Protein AF-A0A1I5G649-F1 (afdb_monomer_lite)

Organism: Paracoccus pantotrophus (NCBI:txid82367)

Secondary structure (DSSP, 8-state):
--PPP---GGGBT-GGGTT--EEEEEEEEEB-TTSSEEEEEEEEE-TTT---S-SEEEEEEESSSSPPEEEE--TTS-HHHHHHHTTB-

pLDDT: mean 88.95, std 12.2, range [34.75, 97.38]

Sequence (89 aa):
MYLPPIIHDALIDSAETKGYVPGAIESVMRFGPHSRWRAGVIADCSAKRSQALATRCALLIPRKGRRTLKLAVHPALPADVIKSMLNAI

Radius of gyration: 12.49 Å; chains: 1; bounding box: 24×32×34 Å

Foldseek 3Di:
DDDLPQPDPCQKQHQQCVQFDFDDFPDKFDADPPAQFHIWTKGATDPVRGPGNQRIWIFTHGPDDDDTIIGRDDPPDDPVSVNVSRVTD

Structure (mmCIF, N/CA/C/O backbone):
data_AF-A0A1I5G649-F1
#
_entry.id   AF-A0A1I5G649-F1
#
loop_
_atom_site.group_PDB
_atom_site.id
_atom_site.type_symbol
_atom_site.label_atom_id
_atom_site.label_alt_id
_atom_site.label_comp_id
_atom_site.label_asym_id
_atom_site.label_entity_id
_atom_site.label_seq_id
_atom_site.pdbx_PDB_ins_code
_atom_site.Cartn_x
_atom_site.Cartn_y
_atom_site.Cartn_z
_atom_site.occupancy
_atom_site.B_iso_or_equiv
_atom_site.auth_seq_id
_atom_site.auth_comp_id
_atom_site.auth_asym_id
_atom_site.auth_atom_id
_atom_site.pdbx_PDB_model_num
ATOM 1 N N . MET A 1 1 ? 11.413 -17.196 14.409 1.00 34.75 1 MET A N 1
ATOM 2 C CA . MET A 1 1 ? 10.384 -16.176 14.714 1.00 34.75 1 MET A CA 1
ATOM 3 C C . MET A 1 1 ? 10.484 -15.081 13.663 1.00 34.75 1 MET A C 1
ATOM 5 O O . MET A 1 1 ? 11.508 -14.418 13.615 1.00 34.75 1 MET A O 1
ATOM 9 N N . TYR A 1 2 ? 9.489 -14.944 12.784 1.00 43.94 2 TYR 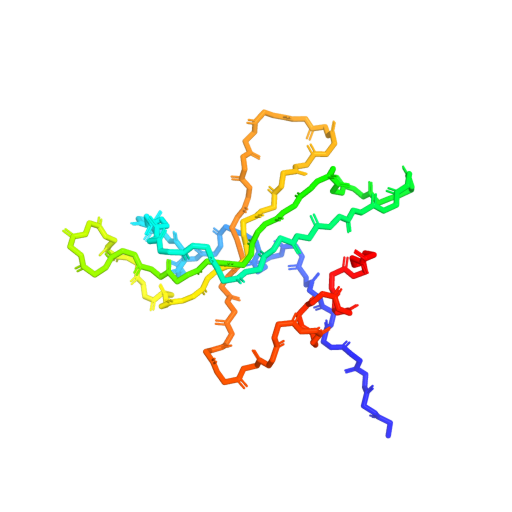A N 1
ATOM 10 C CA . TYR A 1 2 ? 9.421 -13.848 11.810 1.00 43.94 2 TYR A CA 1
ATOM 11 C C . TYR A 1 2 ? 8.650 -12.713 12.488 1.00 43.94 2 TYR A C 1
ATOM 13 O O . TYR A 1 2 ? 7.430 -12.790 12.616 1.00 43.94 2 TYR A O 1
ATOM 21 N N . LEU A 1 3 ? 9.360 -11.728 13.042 1.00 43.16 3 LEU A N 1
ATOM 22 C CA . LEU A 1 3 ? 8.714 -10.504 13.513 1.00 43.16 3 LEU A CA 1
ATOM 23 C C . LEU A 1 3 ? 8.091 -9.840 12.277 1.00 43.16 3 LEU A C 1
ATOM 25 O O . LEU A 1 3 ? 8.833 -9.572 11.327 1.00 43.16 3 LEU A O 1
ATOM 29 N N . PRO A 1 4 ? 6.764 -9.618 12.232 1.00 50.97 4 PRO A N 1
ATOM 30 C CA . PRO A 1 4 ? 6.179 -8.865 11.134 1.00 50.97 4 PRO A CA 1
ATOM 31 C C . PRO A 1 4 ? 6.881 -7.502 11.100 1.00 50.97 4 PRO A C 1
ATOM 33 O O . PRO A 1 4 ? 7.083 -6.917 12.170 1.00 50.97 4 PRO A O 1
ATOM 36 N N . PRO A 1 5 ? 7.317 -7.012 9.927 1.00 56.25 5 PRO A N 1
ATOM 37 C CA . PRO A 1 5 ? 8.070 -5.772 9.873 1.00 56.25 5 PRO A CA 1
ATOM 38 C C . PRO A 1 5 ? 7.224 -4.664 10.497 1.00 56.25 5 PRO A C 1
ATOM 40 O O . PRO A 1 5 ? 6.123 -4.364 10.032 1.00 56.25 5 PRO A O 1
ATOM 43 N N . ILE A 1 6 ? 7.718 -4.097 11.596 1.00 62.81 6 ILE A N 1
ATOM 44 C CA . ILE A 1 6 ? 7.055 -2.988 12.267 1.00 62.81 6 ILE A CA 1
ATOM 45 C C . ILE A 1 6 ? 7.237 -1.786 11.349 1.00 62.81 6 ILE A C 1
ATOM 47 O O . ILE A 1 6 ? 8.354 -1.326 11.119 1.00 62.81 6 ILE A O 1
ATOM 51 N N . ILE A 1 7 ? 6.138 -1.293 10.785 1.00 68.44 7 ILE A N 1
ATOM 52 C CA . ILE A 1 7 ? 6.164 -0.064 9.997 1.00 68.44 7 ILE A CA 1
ATOM 53 C C . ILE A 1 7 ? 6.428 1.079 10.974 1.00 68.44 7 ILE A C 1
ATOM 55 O O . ILE A 1 7 ? 5.543 1.501 11.718 1.00 68.44 7 ILE A O 1
ATOM 59 N N . HIS A 1 8 ? 7.672 1.547 10.998 1.00 71.25 8 HIS A N 1
ATOM 60 C CA . HIS A 1 8 ? 8.056 2.722 11.762 1.00 71.25 8 HIS A CA 1
ATOM 61 C C . HIS A 1 8 ? 7.513 3.983 11.089 1.00 71.25 8 HIS A C 1
ATOM 63 O O . HIS A 1 8 ? 7.557 4.107 9.865 1.00 71.25 8 HIS A O 1
ATOM 69 N N . ASP A 1 9 ? 7.076 4.958 11.886 1.00 75.81 9 ASP A N 1
ATOM 70 C CA . ASP A 1 9 ? 6.564 6.240 11.381 1.00 75.81 9 ASP A CA 1
ATOM 71 C C . ASP A 1 9 ? 7.577 6.984 10.495 1.00 75.81 9 ASP A C 1
ATOM 73 O O . ASP A 1 9 ? 7.177 7.724 9.604 1.00 75.81 9 ASP A O 1
ATOM 77 N N . ALA A 1 10 ? 8.879 6.731 10.670 1.00 78.19 10 ALA A N 1
ATOM 78 C CA . ALA A 1 10 ? 9.943 7.270 9.821 1.00 78.19 10 ALA A CA 1
ATOM 79 C C . ALA A 1 10 ? 9.895 6.780 8.358 1.00 78.19 10 ALA A C 1
ATOM 81 O O . ALA A 1 10 ? 10.487 7.406 7.481 1.00 78.19 10 ALA A O 1
ATOM 82 N N . LEU A 1 11 ? 9.209 5.666 8.083 1.00 85.12 11 LEU A N 1
ATOM 83 C CA . LEU A 1 11 ? 9.027 5.125 6.732 1.00 85.12 11 LEU A CA 1
ATOM 84 C C . LEU A 1 11 ? 7.846 5.778 6.000 1.00 85.12 11 LEU A C 1
ATOM 86 O O . LEU A 1 11 ? 7.697 5.620 4.788 1.00 85.12 11 LEU A O 1
ATOM 90 N N . ILE A 1 12 ? 7.000 6.505 6.731 1.00 90.19 12 ILE A N 1
ATOM 91 C CA . ILE A 1 12 ? 5.846 7.207 6.184 1.00 90.19 12 ILE A CA 1
ATOM 92 C C . ILE A 1 12 ? 6.300 8.541 5.586 1.00 90.19 12 ILE A C 1
ATOM 94 O O . ILE A 1 12 ? 7.060 9.282 6.201 1.00 90.19 12 ILE A O 1
ATOM 98 N N . ASP A 1 13 ? 5.804 8.860 4.391 1.00 91.12 13 ASP A N 1
ATOM 99 C CA . ASP A 1 13 ? 6.195 10.024 3.591 1.00 91.12 13 ASP A CA 1
ATOM 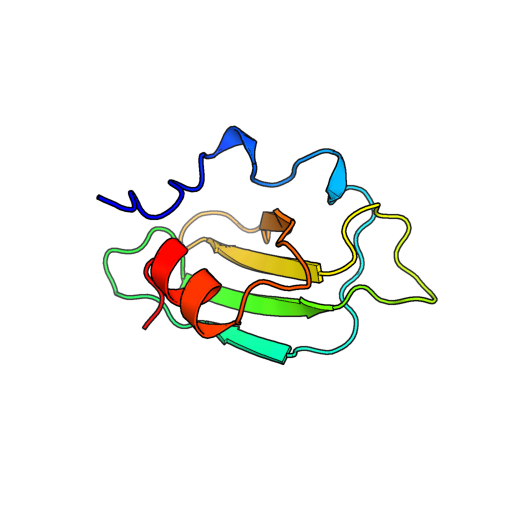100 C C . ASP A 1 13 ? 7.724 10.106 3.393 1.00 91.12 13 ASP A C 1
ATOM 102 O O . ASP A 1 13 ? 8.311 11.189 3.330 1.00 91.12 13 ASP A O 1
ATOM 106 N N . SER A 1 14 ? 8.375 8.942 3.270 1.00 92.19 14 SER A N 1
ATOM 107 C CA . SER A 1 14 ? 9.816 8.839 3.037 1.00 92.19 14 SER A CA 1
ATOM 108 C C . SER A 1 14 ? 10.229 9.453 1.692 1.00 92.19 14 SER A C 1
ATOM 110 O O . SER A 1 14 ? 9.405 9.669 0.792 1.00 92.19 14 SER A O 1
ATOM 112 N N . ALA A 1 15 ? 11.536 9.682 1.522 1.00 92.56 15 ALA A N 1
ATOM 113 C CA . ALA A 1 15 ? 12.111 10.216 0.287 1.00 92.56 15 ALA A CA 1
ATOM 114 C C . ALA A 1 15 ? 11.729 9.397 -0.962 1.00 92.56 15 ALA A C 1
ATOM 116 O O . ALA A 1 15 ? 11.518 9.977 -2.026 1.00 92.56 15 ALA A O 1
ATOM 117 N N . GLU A 1 16 ? 11.556 8.080 -0.824 1.00 92.56 16 GLU A N 1
ATOM 118 C CA . GLU A 1 16 ? 11.163 7.185 -1.920 1.00 92.56 16 GLU A CA 1
ATOM 119 C C . GLU A 1 16 ? 9.770 7.496 -2.477 1.00 92.56 16 GLU A C 1
ATOM 121 O O . GLU A 1 16 ? 9.502 7.234 -3.647 1.00 92.56 16 GLU A O 1
ATOM 126 N N . THR A 1 17 ? 8.891 8.086 -1.662 1.00 94.25 17 THR A N 1
ATOM 127 C CA . THR A 1 17 ? 7.505 8.424 -2.029 1.00 94.25 17 THR A CA 1
ATOM 128 C C . THR A 1 17 ? 7.341 9.873 -2.508 1.00 94.25 17 THR A C 1
ATOM 130 O O . THR A 1 17 ? 6.235 10.313 -2.861 1.00 94.25 17 THR A O 1
ATOM 133 N N . LYS A 1 18 ? 8.427 10.656 -2.534 1.00 94.44 18 LYS A N 1
ATOM 134 C CA . LYS A 1 18 ? 8.397 12.057 -2.964 1.00 94.44 18 LYS A CA 1
ATOM 135 C C . LYS A 1 18 ? 8.054 12.145 -4.453 1.00 94.44 18 LYS A C 1
ATOM 137 O O . LYS A 1 18 ? 8.654 11.472 -5.277 1.00 94.44 18 LYS A O 1
ATOM 142 N N . GLY A 1 19 ? 7.061 12.968 -4.802 1.00 92.94 19 GLY A N 1
ATOM 143 C CA . GLY A 1 19 ? 6.564 13.064 -6.184 1.00 92.94 19 GLY A CA 1
ATOM 144 C C . GLY A 1 19 ? 5.729 11.858 -6.638 1.00 92.94 19 GLY A C 1
ATOM 145 O O . GLY A 1 19 ? 5.408 11.750 -7.820 1.00 92.94 19 GLY A O 1
ATOM 146 N N . TYR A 1 20 ? 5.356 10.961 -5.714 1.00 94.88 20 TYR A N 1
ATOM 147 C CA . TYR A 1 20 ? 4.558 9.785 -6.043 1.00 94.88 20 TYR A CA 1
ATOM 148 C C . TYR A 1 20 ? 3.150 10.176 -6.471 1.00 94.88 20 TYR A C 1
ATOM 150 O O . TYR A 1 20 ? 2.422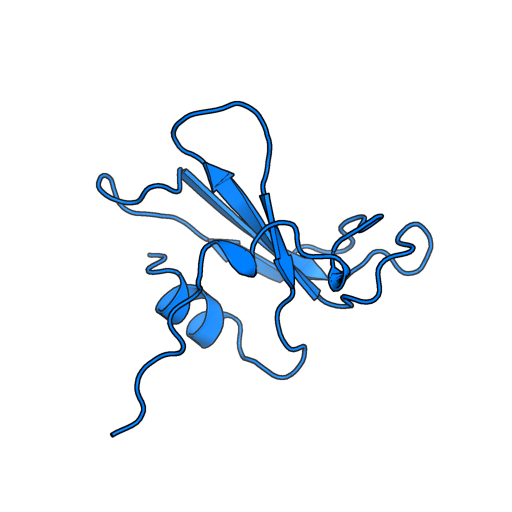 10.827 -5.705 1.00 94.88 20 TYR A O 1
ATOM 158 N N . VAL A 1 21 ? 2.754 9.707 -7.650 1.00 95.00 21 VAL A N 1
ATOM 159 C CA . VAL A 1 21 ? 1.393 9.828 -8.175 1.00 95.00 21 VAL A CA 1
ATOM 160 C C . VAL A 1 21 ? 0.813 8.421 -8.326 1.00 95.00 21 VAL A C 1
ATOM 162 O O . VAL A 1 21 ? 1.398 7.624 -9.063 1.00 95.00 21 VAL A O 1
ATOM 165 N N . PRO A 1 22 ? -0.315 8.094 -7.666 1.00 94.12 22 PRO A N 1
ATOM 166 C CA . PRO A 1 22 ? -0.928 6.779 -7.808 1.00 94.12 22 PRO A CA 1
ATOM 167 C C . PRO A 1 22 ? -1.424 6.530 -9.235 1.00 94.12 22 PRO A C 1
ATOM 169 O O . PRO A 1 22 ? -1.982 7.418 -9.888 1.00 94.12 22 PRO A O 1
ATOM 172 N N . GLY A 1 23 ? -1.191 5.309 -9.704 1.00 94.25 23 GLY A N 1
ATOM 173 C CA . GLY A 1 23 ? -1.748 4.727 -10.915 1.00 94.25 23 GLY A CA 1
ATOM 174 C C . GLY A 1 23 ? -2.985 3.892 -10.592 1.00 94.25 23 GLY A C 1
ATOM 175 O O . GLY A 1 23 ? -3.957 4.407 -10.037 1.00 94.25 23 GLY A O 1
ATOM 176 N N . ALA A 1 24 ? -2.952 2.612 -10.962 1.00 95.00 24 ALA A N 1
ATOM 177 C CA . ALA A 1 24 ? -4.032 1.674 -10.685 1.00 95.00 24 ALA A CA 1
ATOM 178 C C . ALA A 1 24 ? -4.084 1.306 -9.195 1.00 95.00 24 ALA A C 1
ATOM 180 O O . ALA A 1 24 ? -3.051 1.132 -8.546 1.00 95.00 24 ALA A O 1
ATOM 181 N N . ILE A 1 25 ? -5.300 1.188 -8.658 1.00 96.19 25 ILE A N 1
ATOM 182 C CA . ILE A 1 25 ? -5.525 0.638 -7.320 1.00 96.19 25 ILE A CA 1
ATOM 183 C C . ILE A 1 25 ? -5.518 -0.879 -7.449 1.00 96.19 25 ILE A C 1
ATOM 185 O O . ILE A 1 25 ? -6.338 -1.441 -8.169 1.00 96.19 25 ILE A O 1
ATOM 189 N N . GLU A 1 26 ? -4.616 -1.523 -6.723 1.00 95.12 26 GLU A N 1
ATOM 190 C CA . GLU A 1 26 ? -4.523 -2.978 -6.658 1.00 95.12 26 GLU A CA 1
ATOM 191 C C . GLU A 1 26 ? -5.454 -3.531 -5.577 1.00 95.12 26 GLU A C 1
ATOM 193 O O . GLU A 1 26 ? -6.204 -4.475 -5.806 1.00 95.12 26 GLU A O 1
ATOM 198 N N . SER A 1 27 ? -5.428 -2.931 -4.383 1.00 96.38 27 SER A N 1
ATOM 199 C CA . SER A 1 27 ? -6.233 -3.392 -3.255 1.00 96.38 27 SER A CA 1
ATOM 200 C C . SER A 1 27 ? -6.671 -2.238 -2.369 1.00 96.38 27 SER A C 1
ATOM 202 O O . SER A 1 27 ? -5.922 -1.299 -2.110 1.00 96.38 27 SER A O 1
ATOM 204 N N . VAL A 1 28 ? -7.876 -2.351 -1.817 1.00 96.62 28 VAL A N 1
ATOM 205 C CA . VAL A 1 28 ? -8.377 -1.460 -0.764 1.00 96.62 28 VAL A CA 1
ATOM 206 C C . VAL A 1 28 ? -8.063 -2.065 0.605 1.00 96.62 28 VAL A C 1
ATOM 208 O O . VAL A 1 28 ? -7.984 -3.284 0.752 1.00 96.62 28 VAL A O 1
ATOM 211 N N . MET A 1 29 ? -7.864 -1.207 1.601 1.00 96.50 29 MET A N 1
ATOM 212 C CA . MET A 1 29 ? -7.641 -1.569 2.996 1.00 96.50 29 MET A CA 1
ATOM 213 C C . MET A 1 29 ? -8.674 -0.876 3.878 1.00 96.50 29 MET A C 1
ATOM 215 O O . MET A 1 29 ? -8.864 0.345 3.808 1.00 96.50 29 MET A O 1
ATOM 219 N N . ARG A 1 30 ? -9.330 -1.660 4.731 1.00 95.12 30 ARG A N 1
ATOM 220 C CA . ARG A 1 30 ? -10.217 -1.160 5.780 1.00 95.12 30 ARG A CA 1
ATOM 221 C C . ARG A 1 30 ? -9.504 -1.296 7.113 1.00 95.12 30 ARG A C 1
ATOM 223 O O . ARG A 1 30 ? -8.629 -2.133 7.275 1.00 95.12 30 ARG A O 1
ATOM 230 N N . PHE A 1 31 ? -9.857 -0.452 8.069 1.00 94.94 31 PHE A N 1
ATOM 231 C CA . PHE A 1 31 ? -9.209 -0.454 9.372 1.00 94.94 31 PHE A CA 1
ATOM 232 C C . PHE A 1 31 ? -10.245 -0.430 10.486 1.00 94.94 31 PHE A C 1
ATOM 234 O O . PHE A 1 31 ? -11.304 0.194 10.361 1.00 94.94 31 PHE A O 1
ATOM 241 N N . GLY A 1 32 ? -9.920 -1.100 11.590 1.00 93.56 32 GLY A N 1
ATOM 242 C CA . GLY A 1 32 ? -10.784 -1.167 12.762 1.00 93.56 32 GLY A CA 1
ATOM 243 C C . GLY A 1 32 ? -10.998 0.186 13.451 1.00 93.56 32 GLY A C 1
ATOM 244 O O . GLY A 1 32 ? -10.316 1.175 13.152 1.00 93.56 32 GLY A O 1
ATOM 245 N N . PRO A 1 33 ? -11.940 0.254 14.408 1.00 90.44 33 PRO A N 1
ATOM 246 C CA . PRO A 1 33 ? -12.256 1.476 15.151 1.00 90.44 33 PRO A CA 1
ATOM 247 C C . PRO A 1 33 ? -11.060 2.036 15.937 1.00 90.44 33 PRO A C 1
ATOM 249 O O . PRO A 1 33 ? -10.928 3.252 16.040 1.00 90.44 33 PRO A O 1
ATOM 252 N N . HIS A 1 34 ? -10.164 1.169 16.419 1.00 89.75 34 HIS A N 1
ATOM 253 C CA . HIS A 1 34 ? -8.990 1.550 17.215 1.00 89.75 34 HIS A CA 1
ATOM 254 C C . HIS A 1 34 ? -7.733 1.856 16.387 1.00 89.75 34 HIS A C 1
ATOM 256 O O . HIS A 1 34 ? -6.725 2.287 16.940 1.00 89.75 34 HIS A O 1
ATOM 262 N N . SER A 1 35 ? -7.770 1.653 15.067 1.00 90.12 35 SER A N 1
ATOM 263 C CA . SER A 1 35 ? -6.632 1.987 14.208 1.00 90.12 35 SER A CA 1
ATOM 264 C C . SER A 1 35 ? -6.483 3.500 14.060 1.00 90.12 35 SER A C 1
ATOM 266 O O . SER A 1 35 ? -7.472 4.227 13.938 1.00 90.12 35 SER A O 1
ATOM 268 N N . ARG A 1 36 ? -5.236 3.979 13.970 1.00 90.19 36 ARG A N 1
ATOM 269 C CA . ARG A 1 36 ? -4.931 5.367 13.574 1.00 90.19 36 ARG A CA 1
ATOM 270 C C . ARG A 1 36 ? -5.382 5.683 12.143 1.00 90.19 36 ARG A C 1
ATOM 272 O O . ARG A 1 36 ? -5.552 6.854 11.799 1.00 90.19 36 ARG A O 1
ATOM 279 N N . TRP A 1 37 ? -5.578 4.656 11.319 1.00 93.19 37 TRP A N 1
ATOM 280 C CA . TRP A 1 37 ? -6.014 4.763 9.934 1.00 93.19 37 TRP A CA 1
ATOM 281 C C . TRP A 1 37 ? -7.527 4.595 9.827 1.00 93.19 37 TRP A C 1
ATOM 283 O O . TRP A 1 37 ? -8.147 3.804 10.536 1.00 93.19 37 TRP A O 1
ATOM 293 N N . ARG A 1 38 ? -8.135 5.370 8.932 1.00 94.06 38 ARG A N 1
ATOM 294 C CA . ARG A 1 38 ? -9.551 5.253 8.577 1.00 94.06 38 ARG A CA 1
ATOM 295 C C . ARG A 1 38 ? -9.742 4.267 7.430 1.00 94.06 38 ARG A C 1
ATOM 297 O O . ARG A 1 38 ? -10.658 3.453 7.458 1.00 94.06 38 ARG A O 1
ATOM 304 N N . ALA A 1 39 ? -8.900 4.394 6.414 1.00 95.56 39 ALA A N 1
ATOM 305 C CA . ALA A 1 39 ? -8.916 3.611 5.188 1.00 95.56 39 ALA A CA 1
ATOM 306 C C . ALA A 1 39 ? -7.534 3.700 4.535 1.00 95.56 39 ALA A C 1
ATOM 308 O O . ALA A 1 39 ? -6.718 4.551 4.898 1.00 95.56 39 ALA A O 1
ATOM 309 N N . GLY A 1 40 ? -7.284 2.852 3.550 1.00 96.56 40 GLY A N 1
ATOM 310 C CA . GLY A 1 40 ? -6.111 2.974 2.706 1.00 96.56 40 GLY A CA 1
ATOM 311 C C . GLY A 1 40 ? -6.271 2.206 1.410 1.00 96.56 40 GLY A C 1
ATOM 312 O O . GLY A 1 40 ? -7.238 1.469 1.228 1.00 96.56 40 GLY A O 1
ATOM 313 N N . VAL A 1 41 ? -5.323 2.393 0.507 1.00 97.38 41 VAL A N 1
ATOM 314 C CA . VAL A 1 41 ? -5.230 1.628 -0.735 1.00 97.38 41 VAL A CA 1
ATOM 315 C C . VAL A 1 41 ? -3.781 1.265 -1.000 1.00 97.38 41 VAL A C 1
ATOM 317 O O . VAL A 1 41 ? -2.883 2.041 -0.687 1.00 97.38 41 VAL A O 1
ATOM 320 N N . ILE A 1 42 ? -3.561 0.095 -1.578 1.00 96.94 42 ILE A N 1
ATOM 321 C CA . ILE A 1 42 ? -2.303 -0.277 -2.211 1.00 96.94 42 ILE A CA 1
ATOM 322 C C . ILE A 1 42 ? -2.484 0.029 -3.690 1.00 96.94 42 ILE A C 1
ATOM 324 O O . ILE A 1 42 ? -3.451 -0.420 -4.311 1.00 96.94 42 ILE A O 1
ATOM 328 N N . ALA A 1 43 ? -1.602 0.856 -4.226 1.00 96.88 43 ALA A N 1
ATOM 329 C CA . ALA A 1 43 ? -1.652 1.281 -5.610 1.00 96.88 43 ALA A CA 1
ATOM 330 C C . ALA A 1 43 ? -0.259 1.207 -6.218 1.00 96.88 43 ALA A C 1
ATOM 332 O O . ALA A 1 43 ? 0.733 1.471 -5.532 1.00 96.88 43 ALA A O 1
ATOM 333 N N . ASP A 1 44 ? -0.214 0.928 -7.512 1.00 95.62 44 ASP A N 1
ATOM 334 C CA . ASP A 1 44 ? 0.999 1.054 -8.309 1.00 95.62 44 ASP A CA 1
ATOM 335 C C . ASP A 1 44 ? 1.288 2.520 -8.620 1.00 95.62 44 ASP A C 1
ATOM 337 O O . ASP A 1 44 ? 0.415 3.395 -8.519 1.00 95.62 44 ASP A O 1
ATOM 341 N N . CYS A 1 45 ? 2.525 2.813 -9.010 1.00 93.88 45 CYS A N 1
ATOM 342 C CA . CYS A 1 45 ? 2.899 4.150 -9.435 1.00 93.88 45 CYS A CA 1
ATOM 343 C C . CYS A 1 45 ? 2.365 4.445 -10.846 1.00 93.88 45 CYS A C 1
ATOM 345 O O . CYS A 1 45 ? 2.291 3.589 -11.729 1.00 93.88 45 CYS A O 1
ATOM 347 N N . SER A 1 46 ? 1.985 5.698 -11.088 1.00 94.25 46 SER A N 1
ATOM 348 C CA . SER A 1 46 ? 1.605 6.155 -12.423 1.00 94.25 46 SER A CA 1
ATOM 349 C C . SER A 1 46 ? 2.855 6.343 -13.286 1.00 94.25 46 SER A C 1
ATOM 351 O O . SER A 1 46 ? 3.489 7.394 -13.198 1.00 94.25 46 SER A O 1
ATOM 353 N N . ALA A 1 47 ? 3.131 5.417 -14.209 1.00 90.00 47 ALA A N 1
ATOM 354 C CA . ALA A 1 47 ? 4.296 5.469 -15.107 1.00 90.00 47 ALA A CA 1
ATOM 355 C C . ALA A 1 47 ? 4.463 6.796 -15.880 1.00 90.00 47 ALA A C 1
ATOM 357 O O . ALA A 1 47 ? 5.576 7.202 -16.186 1.00 90.00 47 ALA A O 1
ATOM 358 N N . LYS A 1 48 ? 3.362 7.501 -16.185 1.00 91.94 48 LYS A N 1
ATOM 359 C CA . LYS A 1 48 ? 3.388 8.768 -16.945 1.00 91.94 48 LYS A CA 1
ATOM 360 C C . LYS A 1 48 ? 3.505 10.038 -16.093 1.00 91.94 48 LYS A C 1
ATOM 362 O O . LYS A 1 48 ? 3.677 11.115 -16.647 1.00 91.94 48 LYS A O 1
ATOM 367 N N . ARG A 1 49 ? 3.285 9.951 -14.776 1.00 92.88 49 ARG A N 1
ATOM 368 C CA . ARG A 1 49 ? 3.073 11.138 -13.912 1.00 92.88 49 ARG A CA 1
ATOM 369 C C . ARG A 1 49 ? 3.847 11.098 -12.600 1.00 92.88 49 ARG A C 1
ATOM 371 O O . ARG A 1 49 ? 4.033 12.141 -11.986 1.00 92.88 49 ARG A O 1
ATOM 378 N N . SER A 1 50 ? 4.243 9.913 -12.149 1.00 90.19 50 SER A N 1
ATOM 379 C CA . SER A 1 50 ? 5.007 9.733 -10.922 1.00 90.19 50 SER A CA 1
ATOM 380 C C . SER A 1 50 ? 6.488 9.968 -11.200 1.00 90.19 50 SER A C 1
ATOM 382 O O . SER A 1 50 ? 7.020 9.439 -12.170 1.00 90.19 50 SER A O 1
ATOM 384 N N . GLN A 1 51 ? 7.145 10.733 -10.330 1.00 93.25 51 GLN A N 1
ATOM 385 C CA . GLN A 1 51 ? 8.604 10.937 -10.342 1.00 93.25 51 GLN A CA 1
ATOM 386 C C . GLN A 1 51 ? 9.288 10.270 -9.135 1.00 93.25 51 GLN A C 1
ATOM 388 O O . GLN A 1 51 ? 10.460 10.510 -8.862 1.00 93.25 51 GLN A O 1
ATOM 393 N N . ALA A 1 52 ? 8.533 9.470 -8.381 1.00 93.06 52 ALA A N 1
ATOM 394 C CA . ALA A 1 52 ? 9.010 8.768 -7.199 1.00 93.06 52 ALA A CA 1
ATOM 395 C C . ALA A 1 52 ? 9.852 7.537 -7.552 1.00 93.06 52 ALA A C 1
ATOM 397 O O . ALA A 1 52 ? 9.625 6.897 -8.578 1.00 93.06 52 ALA A O 1
ATOM 398 N N . LEU A 1 53 ? 10.756 7.169 -6.639 1.00 92.94 53 LEU A N 1
ATOM 399 C CA . LEU A 1 53 ? 11.485 5.899 -6.700 1.00 92.94 53 LEU A CA 1
ATOM 400 C C . LEU A 1 53 ? 10.562 4.715 -6.395 1.00 92.94 53 LEU A C 1
ATOM 402 O O . LEU A 1 53 ? 10.701 3.647 -6.986 1.00 92.94 53 LEU A O 1
ATOM 406 N N . ALA A 1 54 ? 9.599 4.909 -5.491 1.00 92.81 54 ALA A N 1
ATOM 407 C CA . ALA A 1 54 ? 8.623 3.886 -5.159 1.00 92.81 54 ALA A CA 1
ATOM 408 C C . ALA A 1 54 ? 7.739 3.560 -6.374 1.00 92.81 54 ALA A C 1
ATOM 410 O O . ALA A 1 54 ? 7.016 4.414 -6.895 1.00 92.81 54 ALA A O 1
ATOM 411 N N . THR A 1 55 ? 7.756 2.294 -6.789 1.00 93.81 55 THR A N 1
ATOM 412 C CA . THR A 1 55 ? 6.912 1.763 -7.870 1.00 93.81 55 THR A CA 1
ATOM 413 C C . THR A 1 55 ? 5.547 1.295 -7.377 1.00 93.81 55 THR A C 1
ATOM 415 O O . THR A 1 55 ? 4.632 1.137 -8.179 1.00 93.81 55 THR A O 1
ATOM 418 N N . ARG A 1 56 ? 5.390 1.132 -6.060 1.00 95.69 56 ARG A N 1
ATOM 419 C CA . ARG A 1 56 ? 4.151 0.730 -5.397 1.00 95.69 56 ARG A CA 1
ATOM 420 C C . ARG A 1 56 ? 4.083 1.361 -4.010 1.00 95.69 56 ARG A C 1
ATOM 422 O O . ARG A 1 56 ? 5.091 1.421 -3.304 1.00 95.69 56 ARG A O 1
ATOM 429 N N . CYS A 1 57 ? 2.914 1.862 -3.618 1.00 95.75 57 CYS A N 1
ATOM 430 C CA . CYS A 1 57 ? 2.716 2.497 -2.314 1.00 95.75 57 CYS A CA 1
ATOM 431 C C . CYS A 1 57 ? 1.406 2.078 -1.653 1.00 95.75 57 CYS A C 1
ATOM 433 O O . CYS A 1 57 ? 0.363 1.980 -2.301 1.00 95.75 57 CYS A O 1
ATOM 435 N N . ALA A 1 58 ? 1.444 1.974 -0.326 1.00 96.50 58 ALA A N 1
ATOM 436 C CA . ALA A 1 58 ? 0.261 2.069 0.509 1.00 96.50 58 ALA A CA 1
ATOM 437 C C . ALA A 1 58 ? -0.055 3.551 0.773 1.00 96.50 58 ALA A C 1
ATOM 439 O O . ALA A 1 58 ? 0.717 4.271 1.408 1.00 96.50 58 ALA A O 1
ATOM 440 N N . LEU A 1 59 ? -1.197 4.018 0.274 1.00 96.69 59 LEU A N 1
ATOM 441 C CA . LEU A 1 59 ? -1.760 5.327 0.580 1.00 96.69 59 LEU A CA 1
ATOM 442 C C . LEU A 1 59 ? -2.698 5.192 1.777 1.00 96.69 59 LEU A C 1
ATOM 444 O O . LEU A 1 59 ? -3.693 4.471 1.716 1.00 96.69 59 LEU A O 1
ATOM 448 N N . LEU A 1 60 ? -2.390 5.892 2.861 1.00 95.69 60 LEU A N 1
ATOM 449 C CA . LEU A 1 60 ? -3.041 5.751 4.156 1.00 95.69 60 LEU A CA 1
ATOM 450 C C . LEU A 1 60 ? -3.800 7.030 4.506 1.00 95.69 60 LEU A C 1
ATOM 452 O O . LEU A 1 60 ? -3.230 8.120 4.564 1.00 95.69 60 LEU A O 1
ATOM 456 N N . ILE A 1 61 ? -5.099 6.897 4.760 1.00 94.81 61 ILE A N 1
ATOM 457 C CA . ILE A 1 61 ? -5.959 8.000 5.185 1.00 94.81 61 ILE A CA 1
ATOM 458 C C . ILE A 1 61 ? -6.024 7.965 6.714 1.00 94.81 61 ILE A C 1
ATOM 460 O O . ILE A 1 61 ? -6.601 7.025 7.275 1.00 94.81 61 ILE A O 1
ATOM 464 N N . PRO A 1 62 ? -5.452 8.951 7.423 1.00 93.38 62 PRO A N 1
ATOM 465 C CA . PRO A 1 62 ? -5.493 8.966 8.877 1.00 93.38 62 PRO A CA 1
ATOM 466 C C . PRO A 1 62 ? -6.904 9.288 9.389 1.00 93.38 62 PRO A C 1
ATOM 468 O O . PRO A 1 62 ? -7.689 9.969 8.729 1.00 93.38 62 PRO A O 1
ATOM 471 N N . ARG A 1 63 ? -7.241 8.818 10.596 1.00 91.12 63 ARG A N 1
ATOM 472 C CA . ARG A 1 63 ? -8.488 9.212 11.281 1.00 91.12 63 ARG A CA 1
ATOM 473 C C . ARG A 1 63 ? -8.481 10.673 11.722 1.00 91.12 63 ARG A C 1
ATOM 475 O O . ARG A 1 63 ? -9.541 11.284 11.812 1.00 91.12 63 ARG A O 1
ATOM 482 N N . LYS A 1 64 ? -7.300 11.212 12.027 1.00 87.19 64 LYS A N 1
ATOM 483 C CA . LYS A 1 64 ? -7.081 12.603 12.434 1.00 87.19 64 LYS A CA 1
ATOM 484 C C . LYS A 1 64 ? -6.108 13.265 11.462 1.00 87.19 64 LYS A C 1
ATOM 486 O O . LYS A 1 64 ? -5.092 12.674 11.114 1.00 87.19 64 LYS A O 1
ATOM 491 N N . GLY A 1 65 ? -6.403 14.497 11.062 1.00 84.50 65 GLY A N 1
ATOM 492 C CA . GLY A 1 65 ? -5.654 15.210 10.025 1.00 84.50 65 GLY A CA 1
ATOM 493 C C . GLY A 1 65 ? -6.301 15.086 8.643 1.00 84.50 65 GLY A C 1
ATOM 494 O O . GLY A 1 65 ? -7.239 14.320 8.445 1.00 84.50 65 GLY A O 1
ATOM 495 N N . ARG A 1 66 ? -5.832 15.904 7.695 1.00 77.69 66 ARG A N 1
ATOM 496 C CA . ARG A 1 66 ? -6.427 16.01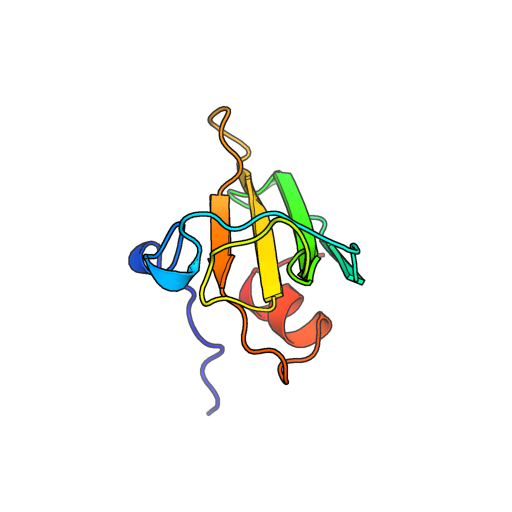7 6.347 1.00 77.69 66 ARG A CA 1
ATOM 497 C C . ARG A 1 66 ? -5.575 15.415 5.231 1.00 77.69 66 ARG A C 1
ATOM 499 O O . ARG A 1 66 ? -6.048 15.306 4.107 1.00 77.69 66 ARG A O 1
ATOM 506 N N . ARG A 1 67 ? -4.322 15.055 5.515 1.00 90.88 67 ARG A N 1
ATOM 507 C CA . ARG A 1 67 ? -3.359 14.633 4.497 1.00 90.88 67 ARG A CA 1
ATOM 508 C C . ARG A 1 67 ? -3.256 13.112 4.443 1.00 90.88 67 ARG A C 1
ATOM 510 O O . ARG A 1 67 ? -2.994 12.477 5.460 1.00 90.88 67 ARG A O 1
ATOM 517 N N . THR A 1 68 ? -3.425 12.556 3.246 1.00 92.56 68 THR A N 1
ATOM 518 C CA . THR A 1 68 ? -3.075 11.164 2.948 1.00 92.56 68 THR A CA 1
ATOM 519 C C . THR A 1 68 ? -1.568 10.989 3.058 1.00 92.56 68 THR A C 1
ATOM 521 O O . THR A 1 68 ? -0.808 11.780 2.496 1.00 92.56 68 THR A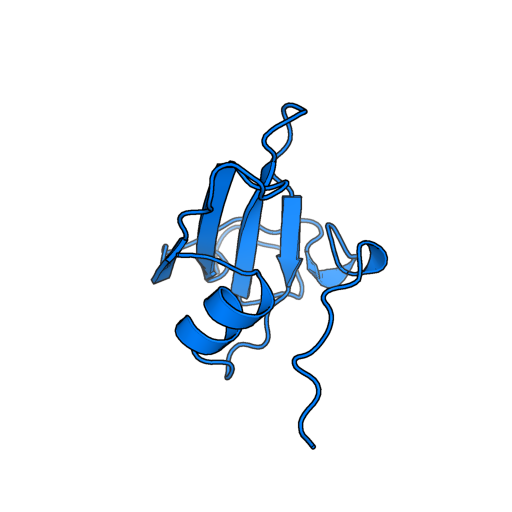 O 1
ATOM 524 N N . LEU A 1 69 ? -1.160 9.949 3.769 1.00 93.94 69 LEU A N 1
ATOM 525 C CA . LEU A 1 69 ? 0.232 9.590 3.987 1.00 93.94 69 LEU A CA 1
ATOM 526 C C . LEU A 1 69 ? 0.623 8.429 3.071 1.00 93.94 69 LEU A C 1
ATOM 528 O O . LEU A 1 69 ? -0.233 7.637 2.676 1.00 93.94 69 LEU A O 1
ATOM 532 N N . LYS A 1 70 ? 1.895 8.344 2.696 1.00 95.88 70 LYS A N 1
ATOM 533 C CA . LYS A 1 70 ? 2.395 7.372 1.721 1.00 95.88 70 LYS A CA 1
ATOM 534 C C . LYS A 1 70 ? 3.439 6.480 2.364 1.00 95.88 70 LYS A C 1
ATOM 536 O O . LYS A 1 70 ? 4.329 6.962 3.049 1.00 95.88 70 LYS A O 1
ATOM 541 N N . LEU A 1 71 ? 3.356 5.188 2.105 1.00 94.88 71 LEU A N 1
ATOM 542 C CA . LEU A 1 71 ? 4.362 4.221 2.511 1.00 94.88 71 LEU A CA 1
ATOM 543 C C . LEU A 1 71 ? 4.808 3.459 1.269 1.00 94.88 71 LEU A C 1
ATOM 545 O O . LEU A 1 71 ? 3.979 2.816 0.622 1.00 94.88 71 LEU A O 1
ATOM 549 N N . ALA A 1 72 ? 6.095 3.536 0.940 1.00 94.38 72 ALA A N 1
ATOM 550 C CA . ALA A 1 72 ? 6.672 2.706 -0.107 1.00 94.38 72 ALA A CA 1
ATOM 551 C C . ALA A 1 72 ? 6.570 1.234 0.310 1.00 94.38 72 ALA A C 1
ATOM 553 O O . ALA A 1 72 ? 6.886 0.879 1.447 1.00 94.38 72 ALA A O 1
ATOM 554 N N . VAL A 1 73 ? 6.095 0.384 -0.597 1.00 92.94 73 VAL A N 1
ATOM 555 C CA . VAL A 1 73 ? 5.986 -1.057 -0.353 1.00 92.94 73 VAL A CA 1
ATOM 556 C C . VAL A 1 73 ? 6.777 -1.807 -1.405 1.00 92.94 73 VAL A C 1
ATOM 558 O O . VAL A 1 73 ? 6.804 -1.429 -2.576 1.00 92.94 73 VAL A O 1
ATOM 561 N N . HIS A 1 74 ? 7.420 -2.893 -0.989 1.00 90.00 74 HIS A N 1
ATOM 562 C CA . HIS A 1 74 ? 8.186 -3.707 -1.916 1.00 90.00 74 HIS A CA 1
ATOM 563 C C . HIS A 1 74 ? 7.245 -4.328 -2.971 1.00 90.00 74 HIS A C 1
ATOM 565 O O . HIS A 1 74 ? 6.206 -4.889 -2.604 1.00 90.00 74 HIS A O 1
ATOM 571 N N . PRO A 1 75 ? 7.582 -4.275 -4.272 1.00 87.62 75 PRO A N 1
ATOM 572 C CA . PRO A 1 75 ? 6.693 -4.740 -5.338 1.00 87.62 75 PRO A CA 1
ATOM 573 C C . PRO A 1 75 ? 6.388 -6.241 -5.245 1.00 87.62 75 PRO A C 1
ATOM 575 O O . PRO A 1 75 ? 5.283 -6.658 -5.559 1.00 87.62 75 PRO A O 1
ATOM 578 N N . ALA A 1 76 ? 7.330 -7.043 -4.741 1.00 89.81 76 ALA A N 1
ATOM 579 C CA . ALA A 1 76 ? 7.135 -8.484 -4.561 1.00 89.81 76 ALA A CA 1
ATOM 580 C C . ALA A 1 76 ? 6.339 -8.878 -3.298 1.00 89.81 76 ALA A C 1
ATOM 582 O O . ALA A 1 76 ? 6.044 -10.058 -3.124 1.00 89.81 76 ALA A O 1
ATOM 583 N N . LEU A 1 77 ? 6.020 -7.942 -2.390 1.00 91.25 77 LEU A N 1
ATOM 584 C CA . LEU A 1 77 ? 5.243 -8.282 -1.192 1.00 91.25 77 LEU A CA 1
ATOM 585 C C . LEU A 1 77 ? 3.759 -8.454 -1.552 1.00 91.25 77 LEU A C 1
ATOM 587 O O . LEU A 1 77 ? 3.163 -7.520 -2.091 1.00 91.25 77 LEU A O 1
ATOM 591 N N . PRO A 1 78 ? 3.116 -9.583 -1.215 1.00 93.00 78 PRO A N 1
ATOM 592 C CA . PRO A 1 78 ? 1.687 -9.752 -1.457 1.00 93.00 78 PRO A CA 1
ATOM 593 C C . PRO A 1 78 ? 0.852 -8.693 -0.726 1.00 93.00 78 PRO A C 1
ATOM 595 O O . PRO A 1 78 ? 1.184 -8.289 0.393 1.00 93.00 78 PRO A O 1
ATOM 598 N N . ALA A 1 79 ? -0.264 -8.273 -1.329 1.00 93.44 79 ALA A N 1
ATOM 599 C CA . ALA A 1 79 ? -1.165 -7.285 -0.732 1.00 93.44 79 ALA A CA 1
ATOM 600 C C . ALA A 1 79 ? -1.644 -7.689 0.672 1.00 93.44 79 ALA A C 1
ATOM 602 O O . ALA A 1 79 ? -1.730 -6.842 1.557 1.00 93.44 79 ALA A O 1
ATOM 603 N N . ASP A 1 80 ? -1.901 -8.977 0.905 1.00 92.56 80 ASP A N 1
ATOM 604 C CA . ASP A 1 80 ? -2.384 -9.464 2.202 1.00 92.56 80 ASP A CA 1
ATOM 605 C C . ASP A 1 80 ? -1.308 -9.421 3.293 1.00 92.56 80 ASP A C 1
ATOM 607 O O . ASP A 1 80 ? -1.616 -9.150 4.453 1.00 92.56 80 ASP A O 1
ATOM 611 N N . VAL A 1 81 ? -0.032 -9.567 2.921 1.00 91.75 81 VAL A N 1
ATOM 612 C CA . VAL A 1 81 ? 1.088 -9.352 3.849 1.00 91.75 81 VAL A CA 1
ATOM 613 C C . VAL A 1 81 ? 1.159 -7.877 4.239 1.00 91.75 81 VAL A C 1
ATOM 615 O O . VAL A 1 81 ? 1.260 -7.560 5.420 1.00 91.75 81 VAL A O 1
ATOM 618 N N . ILE A 1 82 ? 1.019 -6.964 3.273 1.00 91.94 82 ILE A N 1
ATOM 619 C CA . ILE A 1 82 ? 1.003 -5.516 3.534 1.00 91.94 82 ILE A CA 1
ATOM 620 C C . ILE A 1 82 ? -0.189 -5.131 4.426 1.00 91.94 82 ILE A C 1
ATOM 622 O O . ILE A 1 82 ? -0.019 -4.382 5.390 1.00 91.94 82 ILE A O 1
ATOM 626 N N . LYS A 1 83 ? -1.383 -5.673 4.153 1.00 93.38 83 LYS A N 1
ATOM 627 C CA . LYS A 1 83 ? -2.573 -5.499 5.002 1.00 93.38 83 LYS A CA 1
ATOM 628 C C . LYS A 1 83 ? -2.312 -5.975 6.426 1.00 93.38 83 LYS A C 1
ATOM 630 O O . LYS A 1 83 ? -2.594 -5.235 7.366 1.00 93.38 83 LYS A O 1
ATOM 635 N N . SER A 1 84 ? -1.733 -7.167 6.581 1.00 91.19 84 SER A N 1
ATOM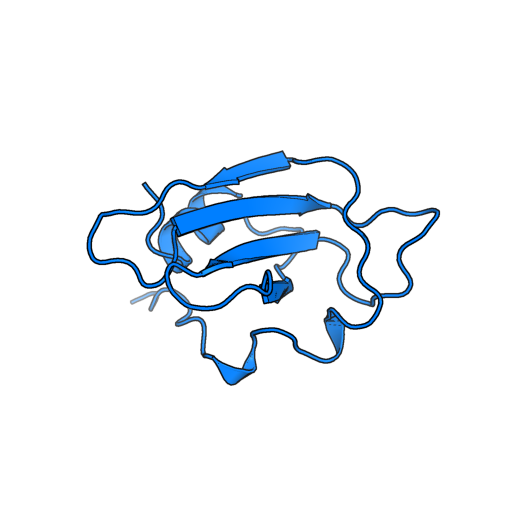 636 C CA . SER A 1 84 ? -1.387 -7.725 7.889 1.00 91.19 84 SER A CA 1
ATOM 637 C C . SER A 1 84 ? -0.376 -6.848 8.632 1.00 91.19 84 SER A C 1
ATOM 639 O O . SER A 1 84 ? -0.587 -6.564 9.806 1.00 91.19 84 SER A O 1
ATOM 641 N N . MET A 1 85 ? 0.665 -6.348 7.958 1.00 89.81 85 MET A N 1
ATOM 642 C CA . MET A 1 85 ? 1.657 -5.439 8.552 1.00 89.81 85 MET A CA 1
ATOM 643 C C . MET A 1 85 ? 1.041 -4.119 9.032 1.00 89.81 85 MET A C 1
ATOM 645 O O . MET A 1 85 ? 1.475 -3.550 10.031 1.00 89.81 85 MET A O 1
ATOM 649 N N . LEU A 1 86 ? 0.021 -3.627 8.325 1.00 90.50 86 LEU A N 1
ATOM 650 C CA . LEU A 1 86 ? -0.700 -2.400 8.663 1.00 90.50 86 LEU A CA 1
ATOM 651 C C . LEU A 1 86 ? -1.862 -2.619 9.647 1.00 90.50 86 LEU A C 1
ATOM 653 O O . LEU A 1 86 ? -2.496 -1.640 10.049 1.00 90.50 86 LEU A O 1
ATOM 657 N N . ASN A 1 87 ? -2.145 -3.865 10.043 1.00 91.50 87 ASN A N 1
ATOM 658 C CA . ASN A 1 87 ? -3.333 -4.251 10.812 1.00 91.50 87 ASN A CA 1
ATOM 659 C C . ASN A 1 87 ? -4.650 -3.798 10.143 1.00 91.50 87 ASN A C 1
ATOM 661 O O . ASN A 1 87 ? -5.544 -3.239 10.790 1.00 91.50 87 ASN A O 1
ATOM 665 N N . ALA A 1 88 ? -4.745 -3.989 8.826 1.00 91.56 88 ALA A N 1
ATOM 666 C CA . ALA A 1 88 ? -5.976 -3.812 8.063 1.00 91.56 88 ALA A CA 1
ATOM 667 C C . ALA A 1 88 ? -6.909 -5.031 8.218 1.00 91.56 88 ALA A C 1
ATOM 669 O O . ALA A 1 88 ? -6.443 -6.146 8.444 1.00 91.56 88 ALA A O 1
ATOM 670 N N . ILE A 1 89 ? -8.218 -4.785 8.099 1.00 88.50 89 ILE A N 1
ATOM 671 C CA . ILE A 1 89 ? -9.308 -5.776 8.120 1.00 88.50 89 ILE A CA 1
ATOM 672 C C . ILE A 1 89 ? -9.640 -6.191 6.689 1.00 88.50 89 ILE A C 1
ATOM 674 O O . ILE A 1 89 ? -9.763 -5.271 5.839 1.00 88.50 89 ILE A O 1
#